Protein AF-A0A1H3J8K1-F1 (afdb_monomer_lite)

InterPro domains:
  IPR006119 Resolvase, N-terminal catalytic domain [PS51736] (1-35)

Sequence (109 aa):
MHTAVRQMAGVFAELDRPLIIKRLRDGRRAKAAQGGKAVGRYPFGWSKDGEVAREQRVLVAVRDLRADGLRWRDVADRLNAGGAAYRPRKADAWTAAGPAKVGRRADIG

Structure (mmCIF, N/CA/C/O backbone):
data_AF-A0A1H3J8K1-F1
#
_entry.id   AF-A0A1H3J8K1-F1
#
loop_
_atom_site.group_PDB
_atom_site.id
_atom_site.type_symbol
_atom_site.label_atom_id
_atom_site.label_alt_id
_atom_site.label_comp_id
_atom_site.label_asym_id
_atom_site.label_entity_id
_atom_site.label_seq_id
_atom_site.pdbx_PDB_ins_code
_atom_site.Cartn_x
_atom_site.Cartn_y
_atom_site.Cartn_z
_atom_site.occupancy
_atom_site.B_iso_or_equiv
_atom_site.auth_seq_id
_atom_site.auth_comp_id
_atom_site.auth_asym_id
_atom_site.auth_atom_id
_atom_site.pdbx_PDB_model_num
ATOM 1 N N . MET A 1 1 ? -23.551 16.401 50.912 1.00 63.19 1 MET A N 1
ATOM 2 C CA . MET A 1 1 ? -23.978 15.914 49.575 1.00 63.19 1 MET A CA 1
ATOM 3 C C . MET A 1 1 ? -23.059 16.330 48.423 1.00 63.19 1 MET A C 1
ATOM 5 O O . MET A 1 1 ? -22.796 15.491 47.576 1.00 63.19 1 MET A O 1
ATOM 9 N N . HIS A 1 2 ? -22.526 17.559 48.369 1.00 75.69 2 HIS A N 1
ATOM 10 C CA . HIS A 1 2 ? -21.685 18.012 47.240 1.00 75.69 2 HIS A CA 1
ATOM 11 C C . HIS A 1 2 ? -20.407 17.188 46.985 1.00 75.69 2 HIS A C 1
ATOM 13 O O . HIS A 1 2 ? -19.942 17.120 45.850 1.00 75.69 2 HIS A O 1
ATOM 19 N N . THR A 1 3 ? -19.835 16.553 48.011 1.00 81.62 3 THR A N 1
ATOM 20 C CA . THR A 1 3 ? -18.631 15.713 47.879 1.00 81.62 3 THR A CA 1
ATOM 21 C C . THR A 1 3 ? -18.892 14.449 47.057 1.00 81.62 3 THR A C 1
ATOM 23 O O . THR A 1 3 ? -18.105 14.131 46.172 1.00 81.62 3 THR A O 1
ATOM 26 N N . ALA A 1 4 ? -20.032 13.785 47.272 1.00 81.06 4 ALA A N 1
ATOM 27 C CA . ALA A 1 4 ? -20.424 12.597 46.512 1.00 81.06 4 ALA A CA 1
ATOM 28 C C . ALA A 1 4 ? -20.693 12.930 45.034 1.00 81.06 4 ALA A C 1
ATOM 30 O O . ALA A 1 4 ? -20.256 12.207 44.144 1.00 81.06 4 ALA A O 1
ATOM 31 N N . VAL A 1 5 ? -21.328 14.078 44.764 1.00 84.56 5 VAL A N 1
ATOM 32 C CA . VAL A 1 5 ? -21.563 14.566 43.392 1.00 84.56 5 VAL A CA 1
ATOM 33 C C . VAL A 1 5 ? -20.241 14.839 42.666 1.00 84.56 5 VAL A C 1
ATOM 35 O O . VAL A 1 5 ? -20.098 14.484 41.500 1.00 84.56 5 VAL A O 1
ATOM 38 N N . ARG A 1 6 ? -19.241 15.411 43.353 1.00 86.38 6 ARG A N 1
ATOM 39 C CA . ARG A 1 6 ? -17.903 15.637 42.776 1.00 86.38 6 ARG A CA 1
ATOM 40 C C . ARG A 1 6 ? -17.147 14.337 42.500 1.00 86.38 6 ARG A C 1
ATOM 42 O O . ARG A 1 6 ? -16.501 14.235 41.464 1.00 86.38 6 ARG A O 1
ATOM 49 N N . GLN A 1 7 ? -17.249 13.345 43.384 1.00 85.81 7 GLN A N 1
ATOM 50 C CA . GLN A 1 7 ? -16.652 12.024 43.159 1.00 85.81 7 GLN A CA 1
ATOM 51 C C . GLN A 1 7 ? -17.298 11.314 41.963 1.00 85.81 7 GLN A C 1
ATOM 53 O O . GLN A 1 7 ? -16.588 10.820 41.092 1.00 85.81 7 GLN A O 1
ATOM 58 N N . MET A 1 8 ? -18.631 11.336 41.862 1.00 83.62 8 MET A N 1
ATOM 59 C CA . MET A 1 8 ? -19.346 10.792 40.704 1.00 83.62 8 MET A CA 1
ATOM 60 C C . MET A 1 8 ? -18.968 11.506 39.403 1.00 83.62 8 MET A C 1
ATOM 62 O O . MET A 1 8 ? -18.733 10.845 38.397 1.00 83.62 8 MET A O 1
ATOM 66 N N . ALA A 1 9 ? -18.846 12.837 39.419 1.00 82.19 9 ALA A N 1
ATOM 67 C CA . ALA A 1 9 ? -18.406 13.599 38.252 1.00 82.19 9 ALA A CA 1
ATOM 68 C C . ALA A 1 9 ? -16.999 13.188 37.777 1.00 82.19 9 ALA A C 1
ATOM 70 O O . ALA A 1 9 ? -16.777 13.080 36.573 1.00 82.19 9 ALA A O 1
ATOM 71 N N . GLY A 1 10 ? -16.077 12.899 38.704 1.00 85.44 10 GLY A N 1
ATOM 72 C CA . GLY A 1 10 ? -14.753 12.359 38.377 1.00 85.44 10 GLY A CA 1
ATOM 73 C C . GLY A 1 10 ? -14.829 11.003 37.668 1.00 85.44 10 GLY A C 1
ATOM 74 O O . GLY A 1 10 ? -14.227 10.827 36.614 1.00 85.44 10 GLY A O 1
ATOM 75 N N . VAL A 1 11 ? -15.654 10.084 38.178 1.00 84.19 11 VAL A N 1
ATOM 76 C CA . VAL A 1 11 ? -15.863 8.759 37.566 1.00 84.19 11 VAL A CA 1
ATOM 77 C C . VAL A 1 11 ? -16.454 8.871 36.15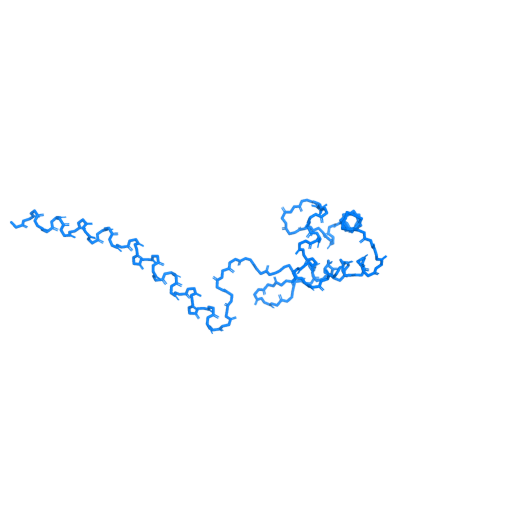7 1.00 84.19 11 VAL A C 1
ATOM 79 O O . VAL A 1 11 ? -16.010 8.182 35.241 1.00 84.19 11 VAL A O 1
ATOM 82 N N . PHE A 1 12 ? -17.433 9.753 35.941 1.00 80.69 12 PHE A N 1
ATOM 83 C CA . PHE A 1 12 ? -17.997 9.964 34.603 1.00 80.69 12 PHE A CA 1
ATOM 84 C C . PHE A 1 12 ? -16.981 10.579 33.633 1.00 80.69 12 PHE A C 1
ATOM 86 O O . PHE A 1 12 ? -16.890 10.127 32.491 1.00 80.69 12 PHE A O 1
ATOM 93 N N . ALA A 1 13 ? -16.165 11.530 34.093 1.00 82.25 13 ALA A N 1
ATOM 94 C CA . ALA A 1 13 ? -15.095 12.110 33.283 1.00 82.25 13 ALA A CA 1
ATOM 95 C C . ALA A 1 13 ? -14.043 11.062 32.867 1.00 82.25 13 ALA A C 1
ATOM 97 O O . ALA A 1 13 ? -13.525 11.104 31.749 1.00 82.25 13 ALA A O 1
ATOM 98 N N . GLU A 1 14 ? -13.755 10.082 33.728 1.00 85.19 14 GLU A N 1
ATOM 99 C CA . GLU A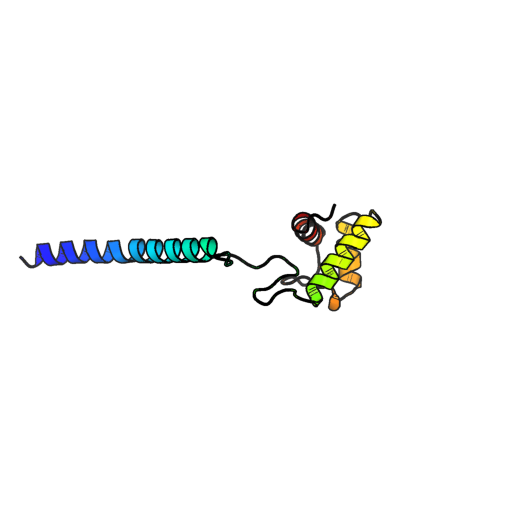 1 14 ? -12.865 8.961 33.405 1.00 85.19 14 GLU A CA 1
ATOM 100 C C . GLU A 1 14 ? -13.469 7.992 32.371 1.00 85.19 14 GLU A C 1
ATOM 102 O O . GLU A 1 14 ? -12.737 7.426 31.554 1.00 85.19 14 GLU A O 1
ATOM 107 N N . LEU A 1 15 ? -14.797 7.819 32.360 1.00 90.94 15 LEU A N 1
ATOM 108 C CA . LEU A 1 15 ? -15.507 6.895 31.464 1.00 90.94 15 LEU A CA 1
ATOM 109 C C . LEU A 1 15 ? -15.670 7.411 30.027 1.00 90.94 15 LEU A C 1
ATOM 111 O O . LEU A 1 15 ? -15.775 6.601 29.096 1.00 90.94 15 LEU A O 1
ATOM 115 N N . ASP A 1 16 ? -15.639 8.725 29.812 1.00 90.88 16 ASP A N 1
ATOM 116 C CA . ASP A 1 16 ? -15.857 9.326 28.492 1.00 90.88 16 ASP A CA 1
ATOM 117 C C . ASP A 1 16 ? -14.848 8.839 27.447 1.00 90.88 16 ASP A C 1
ATOM 119 O O . ASP A 1 16 ? -15.208 8.418 26.341 1.00 90.88 16 ASP A O 1
ATOM 123 N N . ARG A 1 17 ? -13.559 8.827 27.796 1.00 89.44 17 ARG A N 1
ATOM 124 C CA . ARG A 1 17 ? -12.501 8.414 26.865 1.00 89.44 17 ARG A CA 1
ATOM 125 C C . ARG A 1 17 ? -12.626 6.934 26.456 1.00 89.44 17 ARG A C 1
ATOM 127 O O . ARG A 1 17 ? -12.592 6.664 25.249 1.00 89.44 17 ARG A O 1
ATOM 134 N N . PRO A 1 18 ? -12.803 5.965 27.376 1.00 92.88 18 PRO A N 1
ATOM 135 C CA . PRO A 1 18 ? -13.110 4.577 27.029 1.00 92.88 18 PRO A CA 1
ATOM 136 C C . PRO A 1 18 ? -14.349 4.413 26.141 1.00 92.88 18 PRO A C 1
ATOM 138 O O . PRO A 1 18 ? -14.312 3.631 25.184 1.00 92.88 18 PRO A O 1
ATOM 141 N N . LEU A 1 19 ? -15.428 5.155 26.406 1.00 95.00 19 LEU A N 1
ATOM 142 C CA . LEU A 1 19 ? -16.658 5.088 25.612 1.00 95.00 19 LEU A CA 1
ATOM 143 C C . LEU A 1 19 ? -16.447 5.597 24.183 1.00 95.00 19 LEU A C 1
ATOM 145 O O . LEU A 1 19 ? -16.893 4.952 23.228 1.00 95.00 19 LEU A O 1
ATOM 149 N N . ILE A 1 20 ? -15.697 6.689 24.011 1.00 94.62 20 ILE A N 1
ATOM 150 C CA . ILE A 1 20 ? -15.302 7.195 22.690 1.00 94.62 20 ILE A CA 1
ATOM 151 C C . ILE A 1 20 ? -14.468 6.147 21.946 1.00 94.62 20 ILE A C 1
ATOM 153 O O . ILE A 1 20 ? -14.758 5.827 20.790 1.00 94.62 20 ILE A O 1
ATOM 157 N N . ILE A 1 21 ? -13.465 5.555 22.601 1.00 95.31 21 ILE A N 1
ATOM 158 C CA . ILE A 1 21 ? -12.621 4.513 21.996 1.00 95.31 21 ILE A CA 1
ATOM 159 C C . ILE A 1 21 ? -13.468 3.312 21.560 1.00 95.31 21 ILE A C 1
ATOM 161 O O . ILE A 1 21 ? -13.293 2.814 20.442 1.00 95.31 21 ILE A O 1
ATOM 165 N N . LYS A 1 22 ? -14.405 2.868 22.409 1.00 95.69 22 LYS A N 1
ATOM 166 C CA . LYS A 1 22 ? -15.341 1.782 22.098 1.00 95.69 22 LYS A CA 1
ATOM 167 C C . LYS A 1 22 ? -16.181 2.124 20.869 1.00 95.69 22 LYS A C 1
ATOM 169 O O . LYS A 1 22 ? -16.157 1.362 19.906 1.00 95.69 22 LYS A O 1
ATOM 174 N N . ARG A 1 23 ? -16.829 3.293 20.847 1.00 96.62 23 ARG A N 1
ATOM 175 C CA . ARG A 1 23 ? -17.655 3.745 19.715 1.00 96.62 23 ARG A CA 1
ATOM 176 C C . ARG A 1 23 ? -16.858 3.791 18.409 1.00 96.62 23 ARG A C 1
ATOM 178 O O . ARG A 1 23 ? -17.325 3.297 17.385 1.00 96.62 23 ARG A O 1
ATOM 185 N N . LEU A 1 24 ? -15.633 4.317 18.437 1.00 95.88 24 LEU A N 1
ATOM 186 C CA . LEU A 1 24 ? -14.761 4.362 17.258 1.00 95.88 24 LEU A CA 1
ATOM 187 C C . LEU A 1 24 ? -14.337 2.962 16.790 1.00 95.88 24 LEU A C 1
ATOM 189 O O . LEU A 1 24 ? -14.249 2.709 15.587 1.00 95.88 24 LEU A O 1
ATOM 193 N N . ARG A 1 25 ? -14.059 2.041 17.719 1.00 94.81 25 ARG A N 1
ATOM 194 C CA . ARG A 1 25 ? -13.736 0.645 17.393 1.00 94.81 25 ARG A CA 1
ATOM 195 C C . ARG A 1 25 ? -14.924 -0.059 16.749 1.00 94.81 25 ARG A C 1
ATOM 197 O O . ARG A 1 25 ? -14.740 -0.732 15.736 1.00 94.81 25 ARG A O 1
ATOM 204 N N . ASP A 1 26 ? -16.108 0.112 17.313 1.00 95.88 26 ASP A N 1
ATOM 205 C CA . ASP A 1 26 ? -17.320 -0.547 16.839 1.00 95.88 26 ASP A CA 1
ATOM 206 C C . ASP A 1 26 ? -17.729 0.002 15.463 1.00 95.88 26 ASP A C 1
ATOM 208 O O . ASP A 1 26 ? -18.015 -0.777 14.558 1.00 95.88 26 ASP A O 1
ATOM 212 N N . GLY A 1 27 ? -17.587 1.313 15.232 1.00 94.56 27 GLY A N 1
ATOM 213 C CA . GLY A 1 27 ? -17.767 1.912 13.905 1.00 94.56 27 GLY A CA 1
ATOM 214 C C . GLY A 1 27 ? -16.807 1.352 12.846 1.00 94.56 27 GLY A C 1
ATOM 215 O O . GLY A 1 27 ? -17.218 1.053 11.724 1.00 94.56 27 GLY A O 1
ATOM 216 N N . ARG A 1 28 ? -15.530 1.124 13.194 1.00 95.12 28 ARG A N 1
ATOM 217 C CA . ARG A 1 28 ? -14.572 0.460 12.286 1.00 95.12 28 ARG A CA 1
ATOM 218 C C . ARG A 1 28 ? -14.974 -0.982 11.977 1.00 95.12 28 ARG A C 1
ATOM 220 O O . ARG A 1 28 ? -14.843 -1.404 10.832 1.00 95.12 28 ARG A O 1
ATOM 227 N N . ARG A 1 29 ? -15.462 -1.729 12.972 1.00 93.31 29 ARG A N 1
ATOM 228 C CA . ARG A 1 29 ? -15.945 -3.108 12.785 1.00 93.31 29 ARG A CA 1
ATOM 229 C C . ARG A 1 29 ? -17.172 -3.152 11.881 1.00 93.31 29 ARG A C 1
ATOM 231 O O . ARG A 1 29 ? -17.181 -3.938 10.943 1.00 93.31 29 ARG A O 1
ATOM 238 N N . ALA A 1 30 ? -18.142 -2.269 12.105 1.00 94.38 30 ALA A N 1
ATOM 239 C CA . ALA A 1 30 ? -19.329 -2.156 11.262 1.00 94.38 30 ALA A CA 1
ATOM 240 C C . ALA A 1 30 ? -18.958 -1.835 9.806 1.00 94.38 30 ALA A C 1
ATOM 242 O O . ALA A 1 30 ? -19.422 -2.503 8.886 1.00 94.38 30 ALA A O 1
ATOM 243 N N . LYS A 1 31 ? -18.038 -0.885 9.591 1.00 91.06 31 LYS A N 1
ATOM 244 C CA . LYS A 1 31 ? -17.542 -0.553 8.248 1.00 91.06 31 LYS A CA 1
ATOM 245 C C . LYS A 1 31 ? -16.859 -1.738 7.558 1.00 91.06 31 LYS A C 1
ATOM 247 O O . LYS A 1 31 ? -17.073 -1.937 6.369 1.00 91.06 31 LYS A O 1
ATOM 252 N N . ALA A 1 32 ? -16.055 -2.512 8.291 1.00 89.69 32 ALA A N 1
ATOM 253 C CA . ALA A 1 32 ? -15.421 -3.722 7.764 1.00 89.69 32 ALA A CA 1
ATOM 254 C C . ALA A 1 32 ? -16.446 -4.814 7.417 1.00 89.69 32 ALA A C 1
ATOM 256 O O . ALA A 1 32 ? -16.326 -5.442 6.371 1.00 89.69 32 ALA A O 1
ATOM 257 N N . ALA A 1 33 ? -17.463 -5.008 8.263 1.00 89.62 33 ALA A N 1
ATOM 258 C CA . ALA A 1 33 ? -18.532 -5.982 8.035 1.00 89.62 33 ALA A CA 1
ATOM 259 C C . ALA A 1 33 ? -19.360 -5.667 6.778 1.00 89.62 33 ALA A C 1
ATOM 261 O O . ALA A 1 33 ? -19.817 -6.576 6.099 1.00 89.62 33 ALA A O 1
ATOM 262 N N . GLN A 1 34 ? -19.488 -4.387 6.423 1.00 91.38 34 GLN A N 1
ATOM 263 C CA . GLN A 1 34 ? -20.126 -3.930 5.181 1.00 91.38 34 GLN A CA 1
ATOM 264 C C . GLN A 1 34 ? -19.212 -4.060 3.943 1.00 91.38 34 GLN A C 1
ATOM 266 O O . GLN A 1 34 ? -19.503 -3.484 2.900 1.00 91.38 34 GLN A O 1
ATOM 271 N N . GLY A 1 35 ? -18.067 -4.744 4.052 1.00 82.94 35 GLY A N 1
ATOM 272 C CA . GLY A 1 35 ? -17.078 -4.876 2.973 1.00 82.94 35 GLY A CA 1
ATOM 273 C C . GLY A 1 35 ? -16.229 -3.621 2.743 1.00 82.94 35 GLY A C 1
ATOM 274 O O . GLY A 1 35 ? -15.357 -3.594 1.876 1.00 82.94 35 GLY A O 1
ATOM 275 N N . GLY A 1 36 ? -16.443 -2.568 3.533 1.00 83.50 36 GLY A N 1
ATOM 276 C CA . GLY A 1 36 ? -15.700 -1.325 3.438 1.00 83.50 36 GLY A CA 1
ATOM 277 C C . GLY A 1 36 ? -14.316 -1.421 4.075 1.00 83.50 36 GLY A C 1
ATOM 278 O O . GLY A 1 36 ? -14.085 -2.074 5.094 1.00 83.50 36 GLY A O 1
ATOM 279 N N . LYS A 1 37 ? -13.360 -0.665 3.535 1.00 87.56 37 LYS A N 1
ATOM 280 C CA . LYS A 1 37 ? -12.035 -0.565 4.148 1.00 87.56 37 LYS A CA 1
ATOM 281 C C . LYS A 1 37 ? -12.076 0.268 5.432 1.00 87.56 37 LYS A C 1
ATOM 283 O O . LYS A 1 37 ? -12.218 1.493 5.395 1.00 87.56 37 LYS A O 1
ATOM 288 N N . ALA A 1 38 ? -11.927 -0.398 6.575 1.00 86.50 38 ALA A N 1
ATOM 289 C CA . ALA A 1 38 ? -12.047 0.230 7.892 1.00 86.50 38 ALA A CA 1
ATOM 290 C C . ALA A 1 38 ? -10.782 0.957 8.377 1.00 86.50 38 ALA A C 1
ATOM 292 O O . ALA A 1 38 ? -10.887 1.942 9.106 1.00 86.50 38 ALA A O 1
ATOM 293 N N . VAL A 1 39 ? -9.591 0.478 7.999 1.00 87.44 39 VAL A N 1
ATOM 294 C CA . VAL A 1 39 ? -8.305 0.997 8.500 1.00 87.44 39 VAL A CA 1
ATOM 295 C C . VAL A 1 39 ? -7.198 0.985 7.448 1.00 87.44 39 VAL A C 1
ATOM 297 O O . VAL A 1 39 ? -7.254 0.276 6.436 1.00 87.44 39 VAL A O 1
ATOM 300 N N . GLY A 1 40 ? -6.151 1.766 7.721 1.00 88.12 40 GLY A N 1
ATOM 301 C CA . GLY A 1 40 ? -4.901 1.789 6.966 1.00 88.12 40 GLY A CA 1
ATOM 302 C C . GLY A 1 40 ? -5.028 2.339 5.544 1.00 88.12 40 GLY A C 1
ATOM 303 O O . GLY A 1 40 ? -6.095 2.742 5.082 1.00 88.12 40 GLY A O 1
ATOM 304 N N . ARG A 1 41 ? -3.923 2.300 4.795 1.00 89.06 41 ARG A N 1
ATOM 305 C CA . ARG A 1 41 ? -3.874 2.732 3.388 1.00 89.06 41 ARG A CA 1
ATOM 306 C C . ARG A 1 41 ? -4.286 1.612 2.434 1.00 89.06 41 ARG A C 1
ATOM 308 O O . ARG A 1 41 ? -4.075 0.440 2.754 1.00 89.06 41 ARG A O 1
ATOM 315 N N . TYR A 1 42 ? -4.932 1.949 1.317 1.00 91.62 42 TYR A N 1
ATOM 316 C CA . TYR A 1 42 ? -5.221 0.981 0.252 1.00 91.62 42 TYR A CA 1
ATOM 317 C C . TYR A 1 42 ? -3.925 0.343 -0.273 1.00 91.62 42 TYR A C 1
ATOM 319 O O . TYR A 1 42 ? -2.865 0.988 -0.192 1.00 91.62 42 TYR A O 1
ATOM 327 N N . PRO A 1 43 ? -3.978 -0.912 -0.761 1.00 91.56 43 PRO A N 1
ATOM 328 C CA . PRO A 1 43 ? -2.849 -1.541 -1.441 1.00 91.56 43 PRO A CA 1
ATOM 329 C C . PRO A 1 43 ? -2.245 -0.629 -2.515 1.00 91.56 43 PRO A C 1
ATOM 331 O O . PRO A 1 43 ? -2.897 0.292 -3.009 1.00 91.56 43 PRO A O 1
ATOM 334 N N . PHE A 1 44 ? -0.969 -0.838 -2.828 1.00 93.44 44 PHE A N 1
ATOM 335 C CA . PHE A 1 44 ? -0.335 -0.158 -3.958 1.00 93.44 44 PHE A CA 1
ATOM 336 C C . PHE A 1 44 ? -1.080 -0.549 -5.245 1.00 93.44 44 PHE A C 1
ATOM 338 O O . PHE A 1 44 ? -1.454 -1.709 -5.365 1.00 93.44 44 PHE A O 1
ATOM 345 N N . GLY A 1 45 ? -1.376 0.400 -6.133 1.00 94.50 45 GLY A N 1
ATOM 346 C CA . GLY A 1 45 ? -2.243 0.184 -7.302 1.00 94.50 45 GLY A CA 1
ATOM 347 C C . GLY A 1 45 ? -3.720 0.521 -7.078 1.00 94.50 45 GLY A C 1
ATOM 348 O O . GLY A 1 45 ? -4.449 0.703 -8.046 1.00 94.50 45 GLY A O 1
ATOM 349 N N . TRP A 1 46 ? -4.168 0.673 -5.827 1.00 93.75 46 TRP A N 1
ATOM 350 C CA . TRP A 1 46 ? -5.592 0.791 -5.492 1.00 93.75 46 TRP A CA 1
ATOM 351 C C . TRP A 1 46 ? -5.906 2.001 -4.608 1.00 93.75 46 TRP A C 1
ATOM 353 O O . TRP A 1 46 ? -5.096 2.426 -3.772 1.00 93.75 46 TRP A O 1
ATOM 363 N N . SER A 1 47 ? -7.123 2.518 -4.762 1.00 92.88 47 SER A N 1
ATOM 364 C CA . SER A 1 47 ? -7.731 3.595 -3.980 1.00 92.88 47 SER A CA 1
AT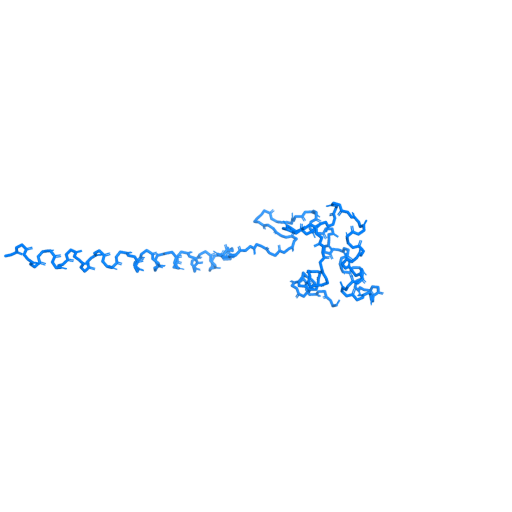OM 365 C C . SER A 1 47 ? -9.172 3.240 -3.583 1.00 92.88 47 SER A C 1
ATOM 367 O O . SER A 1 47 ? -9.635 2.130 -3.836 1.00 92.88 47 SER A O 1
ATOM 369 N N . LYS A 1 48 ? -9.885 4.178 -2.942 1.00 90.19 48 LYS A N 1
ATOM 370 C CA . LYS A 1 48 ? -11.320 4.015 -2.652 1.00 90.19 48 LYS A CA 1
ATOM 371 C C . LYS A 1 48 ? -12.181 4.030 -3.926 1.00 90.19 48 LYS A C 1
ATOM 373 O O . LYS A 1 48 ? -13.258 3.457 -3.910 1.00 90.19 48 LYS A O 1
ATOM 378 N N . ASP A 1 49 ? -11.687 4.675 -4.984 1.00 91.69 49 ASP A N 1
ATOM 379 C CA . ASP A 1 49 ? -12.400 4.910 -6.244 1.00 91.69 49 ASP A CA 1
ATOM 380 C C . ASP A 1 49 ? -11.993 3.881 -7.320 1.00 91.69 49 ASP A C 1
ATOM 382 O O . ASP A 1 49 ? -12.344 4.020 -8.485 1.00 91.69 49 ASP A O 1
ATOM 386 N N . GLY A 1 50 ? -11.230 2.848 -6.936 1.00 91.12 50 GLY A N 1
ATOM 387 C CA . GLY A 1 50 ? -10.696 1.832 -7.841 1.00 91.12 50 GLY A CA 1
ATOM 388 C C . GLY A 1 50 ? -9.201 1.994 -8.108 1.00 91.12 50 GLY A C 1
ATOM 389 O O . GLY A 1 50 ? -8.433 2.423 -7.235 1.00 91.12 50 GLY A O 1
ATOM 390 N N . GLU A 1 51 ? -8.775 1.590 -9.298 1.00 96.19 51 GLU A N 1
ATOM 391 C CA . GLU A 1 51 ? -7.370 1.512 -9.680 1.00 96.19 51 GLU A CA 1
ATOM 392 C C . GLU A 1 51 ? -6.696 2.882 -9.826 1.00 96.19 51 GLU A C 1
ATOM 394 O O . GLU A 1 51 ? -7.241 3.839 -10.369 1.00 96.19 51 GLU A O 1
ATOM 399 N N . VAL A 1 52 ? -5.446 2.965 -9.376 1.00 95.56 52 VAL A N 1
ATOM 400 C CA . VAL A 1 52 ? -4.586 4.134 -9.559 1.00 95.56 52 VAL A CA 1
ATOM 401 C C . VAL A 1 52 ? -3.670 3.860 -10.745 1.00 95.56 52 VAL A C 1
ATOM 403 O O . VAL A 1 52 ? -2.627 3.228 -10.584 1.00 95.56 52 VAL A O 1
ATOM 406 N N . ALA A 1 53 ? -4.033 4.363 -11.927 1.00 94.00 53 ALA A N 1
ATOM 407 C CA . ALA A 1 53 ? -3.383 4.046 -13.208 1.00 94.00 53 ALA A CA 1
ATOM 408 C C . ALA A 1 53 ? -1.843 4.095 -13.173 1.00 94.00 53 ALA A C 1
ATOM 410 O O . ALA A 1 53 ? -1.158 3.196 -13.655 1.00 94.00 53 ALA A O 1
ATOM 411 N N . ARG A 1 54 ? -1.267 5.129 -12.548 1.00 94.12 54 ARG A N 1
ATOM 412 C CA . ARG A 1 54 ? 0.190 5.262 -12.398 1.00 94.12 54 ARG A CA 1
ATOM 413 C C . ARG A 1 54 ? 0.813 4.105 -11.616 1.00 94.12 54 ARG A C 1
ATOM 415 O O . ARG A 1 54 ? 1.879 3.619 -11.969 1.00 94.12 54 ARG A O 1
ATOM 422 N N . GLU A 1 55 ? 0.174 3.702 -10.530 1.00 95.56 55 GLU A N 1
ATOM 423 C CA . GLU A 1 55 ? 0.667 2.630 -9.673 1.00 95.56 55 GLU A CA 1
ATOM 424 C C . GLU A 1 55 ? 0.389 1.252 -10.272 1.00 95.56 55 GLU A C 1
ATOM 426 O O . GLU A 1 55 ? 1.190 0.347 -10.073 1.00 95.56 55 GLU A O 1
ATOM 431 N N . GLN A 1 56 ? -0.678 1.112 -11.060 1.00 95.88 56 GLN A N 1
ATOM 432 C CA . GLN A 1 56 ? -0.915 -0.083 -11.870 1.00 95.88 56 GLN A CA 1
ATOM 433 C C . GLN A 1 56 ? 0.203 -0.296 -12.893 1.00 95.88 56 GLN A C 1
ATOM 435 O O . GLN A 1 56 ? 0.732 -1.397 -12.990 1.00 95.88 56 GLN A O 1
ATOM 440 N N . ARG A 1 57 ? 0.670 0.763 -13.570 1.00 95.06 57 ARG A N 1
ATOM 441 C CA . ARG A 1 57 ? 1.844 0.662 -14.461 1.00 95.06 57 ARG A CA 1
ATOM 442 C C . ARG A 1 57 ? 3.091 0.148 -13.743 1.00 95.06 57 ARG A C 1
ATOM 444 O O . ARG A 1 57 ? 3.838 -0.644 -14.302 1.00 95.06 57 ARG A O 1
ATOM 451 N N . VAL A 1 58 ? 3.306 0.572 -12.499 1.00 96.06 58 VAL A N 1
ATOM 452 C CA . VAL A 1 58 ? 4.398 0.045 -11.670 1.00 96.06 58 VAL A CA 1
ATOM 453 C C . VAL A 1 58 ? 4.172 -1.428 -11.332 1.00 96.06 58 VAL A C 1
ATOM 455 O O . VAL A 1 58 ? 5.127 -2.188 -11.388 1.00 96.06 58 VAL A O 1
ATOM 458 N N . LEU A 1 59 ? 2.947 -1.848 -10.993 1.00 96.12 59 LEU A N 1
ATOM 459 C CA . LEU A 1 59 ? 2.643 -3.259 -10.724 1.00 96.12 59 LEU A CA 1
ATOM 460 C C . LEU A 1 59 ? 2.915 -4.143 -11.942 1.00 96.12 59 LEU A C 1
ATOM 462 O O . LEU A 1 59 ? 3.559 -5.179 -11.796 1.00 96.12 59 LEU A O 1
ATOM 466 N N . VAL A 1 60 ? 2.483 -3.703 -13.125 1.00 95.94 60 VAL A N 1
ATOM 467 C CA . VAL A 1 60 ? 2.759 -4.379 -14.399 1.00 95.94 60 VAL A CA 1
ATOM 468 C C . VAL A 1 60 ? 4.267 -4.479 -14.625 1.00 95.94 60 VAL A C 1
ATOM 470 O O . VAL A 1 60 ? 4.783 -5.579 -14.767 1.00 95.94 60 VAL A O 1
ATOM 473 N N . ALA A 1 61 ? 5.002 -3.367 -14.517 1.00 96.00 61 ALA A N 1
ATOM 474 C CA . ALA A 1 61 ? 6.455 -3.377 -14.684 1.00 96.00 61 ALA A CA 1
ATOM 475 C C . ALA A 1 61 ? 7.170 -4.283 -13.666 1.00 96.00 61 ALA A C 1
ATOM 477 O O . ALA A 1 61 ? 8.093 -5.005 -14.024 1.00 96.00 61 ALA A O 1
ATOM 478 N N . VAL A 1 62 ? 6.751 -4.278 -12.396 1.00 96.31 62 VAL A N 1
ATOM 479 C CA . VAL A 1 62 ? 7.307 -5.174 -11.369 1.00 96.31 62 VAL A CA 1
ATOM 480 C C . VAL A 1 62 ? 7.052 -6.636 -11.726 1.00 96.31 62 VAL A C 1
ATOM 482 O O . VAL A 1 62 ? 7.952 -7.453 -11.552 1.00 96.31 62 VAL A O 1
ATOM 485 N N . ARG A 1 63 ? 5.853 -6.964 -12.221 1.00 96.56 63 ARG A N 1
ATOM 486 C CA . ARG A 1 63 ? 5.499 -8.322 -12.644 1.00 96.56 63 ARG A CA 1
ATOM 487 C C . ARG A 1 63 ? 6.364 -8.781 -13.807 1.00 96.56 63 ARG A C 1
ATOM 489 O O . ARG A 1 63 ? 6.947 -9.855 -13.726 1.00 96.56 63 ARG A O 1
ATOM 496 N N . ASP A 1 64 ? 6.462 -7.960 -14.843 1.00 96.50 64 ASP A N 1
ATOM 497 C CA . ASP A 1 64 ? 7.167 -8.321 -16.069 1.00 96.50 64 ASP A CA 1
ATOM 498 C C . ASP A 1 64 ? 8.674 -8.475 -15.796 1.00 96.50 64 ASP A C 1
ATOM 500 O O . ASP A 1 64 ? 9.254 -9.511 -16.103 1.00 96.50 64 ASP A O 1
ATOM 504 N N . LEU A 1 65 ? 9.287 -7.541 -15.054 1.00 95.94 65 LEU A N 1
ATOM 505 C CA . LEU A 1 65 ? 1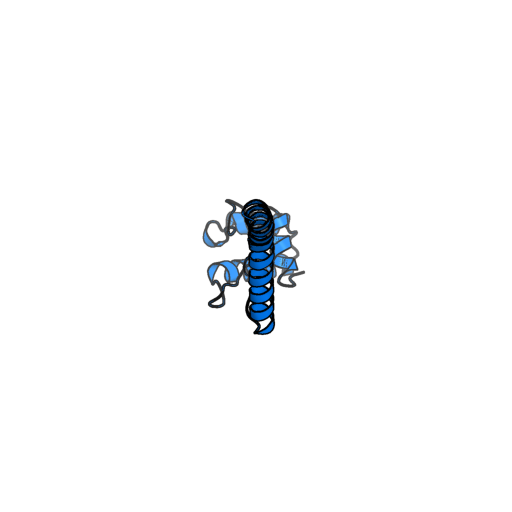0.702 -7.645 -14.671 1.00 95.94 65 LEU A CA 1
ATOM 506 C C . LEU A 1 65 ? 10.994 -8.865 -13.781 1.00 95.94 65 LEU A C 1
ATOM 508 O O . LEU A 1 65 ? 12.093 -9.416 -13.818 1.00 95.94 65 LEU A O 1
ATOM 512 N N . ARG A 1 66 ? 10.036 -9.296 -12.953 1.00 96.00 66 ARG A N 1
ATOM 513 C CA . ARG A 1 66 ? 10.185 -10.518 -12.152 1.00 96.00 66 ARG A CA 1
ATOM 514 C C . ARG A 1 66 ? 10.017 -11.786 -12.971 1.00 96.00 66 ARG A C 1
ATOM 516 O O . ARG A 1 66 ? 10.752 -12.739 -12.722 1.00 96.00 66 ARG A O 1
ATOM 523 N N . ALA A 1 67 ? 9.111 -11.781 -13.946 1.00 95.00 67 ALA A N 1
ATOM 524 C CA . ALA A 1 67 ? 8.972 -12.864 -14.911 1.00 95.00 67 ALA A CA 1
ATOM 525 C C . ALA A 1 67 ? 10.257 -13.047 -15.740 1.00 95.00 67 ALA A C 1
ATOM 527 O O . ALA A 1 67 ? 10.661 -14.180 -15.985 1.00 95.00 67 ALA A O 1
ATOM 528 N N . ASP A 1 68 ? 10.961 -11.953 -16.041 1.00 94.94 68 ASP A N 1
ATOM 529 C CA . ASP A 1 68 ? 12.287 -11.957 -16.679 1.00 94.94 68 ASP A CA 1
ATOM 530 C C . ASP A 1 68 ? 13.421 -12.464 -15.754 1.00 94.94 68 ASP A C 1
ATOM 532 O O . ASP A 1 68 ? 14.584 -12.537 -16.150 1.00 94.94 68 ASP A O 1
ATOM 536 N N . GLY A 1 69 ? 13.116 -12.811 -14.497 1.00 95.38 69 GLY A N 1
ATOM 537 C CA . GLY A 1 69 ? 14.064 -13.393 -13.544 1.00 95.38 69 GLY A CA 1
ATOM 538 C C . GLY A 1 69 ? 14.930 -12.386 -12.780 1.00 95.38 69 GLY A C 1
ATOM 539 O O . GLY A 1 69 ? 15.786 -12.798 -11.989 1.00 95.38 69 GLY A O 1
ATOM 540 N N . LEU A 1 70 ? 14.713 -11.075 -12.946 1.00 95.62 70 LEU A N 1
ATOM 541 C CA . LEU A 1 70 ? 15.519 -10.045 -12.2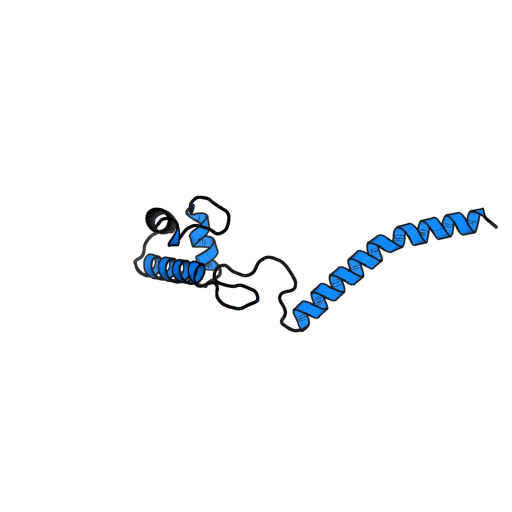77 1.00 95.62 70 LEU A CA 1
ATOM 542 C C . LEU A 1 70 ? 15.330 -10.085 -10.766 1.00 95.62 70 LEU A C 1
ATOM 544 O O . LEU A 1 70 ? 14.210 -10.205 -10.269 1.00 95.62 70 LEU A O 1
ATOM 548 N N . ARG A 1 71 ? 16.404 -9.897 -9.996 1.00 96.44 71 ARG A N 1
ATOM 549 C CA . ARG A 1 71 ? 16.302 -9.833 -8.533 1.00 96.44 71 ARG A CA 1
ATOM 550 C C . ARG A 1 71 ? 15.653 -8.513 -8.119 1.00 96.44 71 ARG A C 1
ATOM 552 O O . ARG A 1 71 ? 15.705 -7.514 -8.826 1.00 96.44 71 ARG A O 1
ATOM 559 N N . TRP A 1 72 ? 15.094 -8.460 -6.911 1.00 95.50 72 TRP A N 1
ATOM 560 C CA . TRP A 1 72 ? 14.401 -7.263 -6.407 1.00 95.50 72 TRP A CA 1
ATOM 561 C C . TRP A 1 72 ? 15.245 -5.980 -6.389 1.00 95.50 72 TRP A C 1
ATOM 563 O O . TRP A 1 72 ? 14.685 -4.886 -6.440 1.00 95.50 72 TRP A O 1
ATOM 573 N N . ARG A 1 73 ? 16.576 -6.104 -6.295 1.00 96.81 73 ARG A N 1
ATOM 574 C CA . ARG A 1 73 ? 17.496 -4.965 -6.404 1.00 96.81 73 ARG A CA 1
ATOM 575 C C . ARG A 1 73 ? 17.512 -4.418 -7.833 1.00 96.81 73 ARG A C 1
ATOM 577 O O . ARG A 1 73 ? 17.208 -3.246 -8.010 1.00 96.81 73 ARG A O 1
ATOM 584 N N . ASP A 1 74 ? 17.698 -5.286 -8.822 1.00 97.19 74 ASP A N 1
ATOM 585 C CA . ASP A 1 74 ? 17.701 -4.922 -10.244 1.00 97.19 74 ASP A CA 1
ATOM 586 C C . ASP A 1 74 ? 16.341 -4.345 -10.681 1.00 97.19 74 ASP A C 1
ATOM 588 O O . ASP A 1 74 ? 16.274 -3.371 -11.429 1.00 97.19 74 ASP A O 1
ATOM 592 N N . VAL A 1 75 ? 15.237 -4.885 -10.145 1.00 96.88 75 VAL A N 1
ATOM 593 C CA . VAL A 1 75 ? 13.887 -4.329 -10.347 1.00 96.88 75 VAL A CA 1
ATOM 594 C C . VAL A 1 75 ? 13.801 -2.893 -9.820 1.00 96.88 75 VAL A C 1
ATOM 596 O O . VAL A 1 75 ? 13.276 -2.018 -10.505 1.00 96.88 75 VAL A O 1
ATOM 599 N N . ALA A 1 76 ? 14.309 -2.625 -8.612 1.00 97.06 76 ALA A N 1
ATOM 600 C CA . ALA A 1 76 ? 14.303 -1.276 -8.047 1.00 97.06 76 ALA A CA 1
ATOM 601 C C . ALA A 1 76 ? 15.121 -0.301 -8.906 1.00 97.06 76 ALA A C 1
ATOM 603 O O . ALA A 1 76 ? 14.642 0.796 -9.196 1.00 97.06 76 ALA A O 1
ATOM 604 N N . ASP A 1 77 ? 16.300 -0.721 -9.362 1.00 97.19 77 ASP A N 1
ATOM 605 C CA . ASP A 1 77 ? 17.169 0.088 -10.218 1.00 97.19 77 ASP A CA 1
ATOM 606 C C . ASP A 1 77 ? 16.495 0.396 -11.561 1.00 97.19 77 ASP A C 1
ATOM 608 O O . ASP A 1 77 ? 16.482 1.547 -12.005 1.00 97.19 77 ASP A O 1
ATOM 612 N N . ARG A 1 78 ? 15.824 -0.591 -12.167 1.00 96.31 78 ARG A N 1
ATOM 613 C CA . ARG A 1 78 ? 15.088 -0.403 -13.423 1.00 96.31 78 AR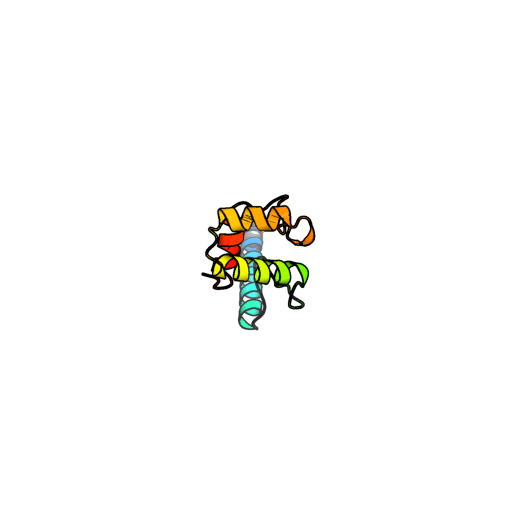G A CA 1
ATOM 614 C C . ARG A 1 78 ? 13.900 0.546 -13.274 1.00 96.31 78 ARG A C 1
ATOM 616 O O . ARG A 1 78 ? 13.684 1.391 -14.145 1.00 96.31 78 ARG A O 1
ATOM 623 N N . LEU A 1 79 ? 13.153 0.445 -12.173 1.00 95.88 79 LEU A N 1
ATOM 624 C CA . LEU A 1 79 ? 12.064 1.376 -11.865 1.00 95.88 79 LEU A CA 1
ATOM 625 C C . LEU A 1 79 ? 12.585 2.796 -11.619 1.00 95.88 79 LEU A C 1
ATOM 627 O O . LEU A 1 79 ? 11.966 3.756 -12.071 1.00 95.88 79 LEU A O 1
ATOM 631 N N . ASN A 1 80 ? 13.721 2.943 -10.933 1.00 96.31 80 ASN A N 1
ATOM 632 C CA . ASN A 1 80 ? 14.348 4.245 -10.703 1.00 96.31 80 ASN A CA 1
ATOM 633 C C . ASN A 1 80 ? 14.841 4.880 -12.009 1.00 96.31 80 ASN A C 1
ATOM 635 O O . ASN A 1 80 ? 14.608 6.068 -12.229 1.00 96.31 80 ASN A O 1
ATOM 639 N N . ALA A 1 81 ? 15.434 4.088 -12.907 1.00 95.31 81 ALA A N 1
ATOM 640 C CA . ALA A 1 81 ? 15.846 4.541 -14.236 1.00 95.31 81 ALA A CA 1
ATOM 641 C C . ALA A 1 81 ? 14.655 5.003 -15.101 1.00 95.31 81 ALA A C 1
ATOM 643 O O . ALA A 1 81 ? 14.803 5.885 -15.941 1.00 95.31 81 ALA A O 1
ATOM 644 N N . GLY A 1 82 ? 13.458 4.451 -14.869 1.00 88.88 82 GLY A N 1
ATOM 645 C CA . GLY A 1 82 ? 12.213 4.887 -15.510 1.00 88.88 82 GLY A CA 1
ATOM 646 C C . GLY A 1 82 ? 11.648 6.220 -14.984 1.00 88.88 82 GLY A C 1
ATOM 647 O O . GLY A 1 82 ? 10.633 6.704 -15.490 1.00 88.88 82 GLY A O 1
ATOM 648 N N . GLY A 1 83 ? 12.273 6.822 -13.968 1.00 89.50 83 GLY A N 1
ATOM 649 C CA . GLY A 1 83 ? 11.981 8.175 -13.503 1.00 89.50 83 GLY A CA 1
ATOM 650 C C . GLY A 1 83 ? 10.588 8.365 -12.887 1.00 89.50 83 GLY A C 1
ATOM 651 O O . GLY A 1 83 ? 10.027 7.493 -12.216 1.00 89.50 83 GLY A O 1
ATOM 652 N N . ALA A 1 84 ? 10.011 9.556 -13.084 1.00 86.75 84 ALA A N 1
ATOM 653 C CA . ALA A 1 84 ? 8.793 9.997 -12.391 1.00 86.75 84 ALA A CA 1
ATOM 654 C C . ALA A 1 84 ? 7.573 9.080 -12.615 1.00 86.75 84 ALA A C 1
ATOM 656 O O . ALA A 1 84 ? 6.727 8.932 -11.717 1.00 86.75 84 ALA A O 1
ATOM 657 N N . ALA A 1 85 ? 7.506 8.422 -13.777 1.00 89.50 85 ALA A N 1
ATOM 658 C CA . ALA A 1 85 ? 6.438 7.493 -14.133 1.00 89.50 85 ALA A CA 1
ATOM 659 C C . ALA A 1 85 ? 6.344 6.309 -13.158 1.00 89.50 85 ALA A C 1
ATOM 661 O O . ALA A 1 85 ? 5.235 5.877 -12.840 1.00 89.50 85 ALA A O 1
ATOM 662 N N . TYR A 1 86 ? 7.482 5.860 -12.620 1.00 93.44 86 TYR A N 1
ATOM 663 C CA . TYR A 1 86 ? 7.567 4.670 -11.779 1.00 93.44 86 TYR A CA 1
ATOM 664 C C . TYR A 1 86 ? 7.852 4.959 -10.304 1.00 93.44 86 TYR A C 1
ATOM 666 O O . TYR A 1 86 ? 7.871 4.030 -9.512 1.00 93.44 86 TYR A O 1
ATOM 674 N N . ARG A 1 87 ? 8.019 6.220 -9.889 1.00 93.00 87 ARG A N 1
ATOM 675 C CA . ARG A 1 87 ? 8.410 6.609 -8.514 1.00 93.00 87 ARG A CA 1
ATOM 676 C C . ARG A 1 87 ? 7.525 6.011 -7.383 1.00 93.00 87 ARG A C 1
ATOM 678 O O . ARG A 1 87 ? 6.303 5.878 -7.552 1.00 93.00 87 ARG A O 1
ATOM 685 N N . PRO A 1 88 ? 8.082 5.715 -6.193 1.00 92.69 88 PRO A N 1
ATOM 686 C CA . PRO A 1 88 ? 7.293 5.281 -5.042 1.00 92.69 88 PRO A CA 1
ATOM 687 C C . PRO A 1 88 ? 6.263 6.326 -4.588 1.00 92.69 88 PRO A C 1
ATOM 689 O O . PRO A 1 88 ? 6.353 7.511 -4.890 1.00 92.69 88 PRO A O 1
ATOM 692 N N . ARG A 1 89 ? 5.297 5.894 -3.770 1.00 89.69 89 ARG A N 1
ATOM 693 C CA . ARG A 1 89 ? 4.238 6.761 -3.212 1.00 89.69 89 ARG A CA 1
ATOM 694 C C . ARG A 1 89 ? 4.726 7.865 -2.265 1.00 89.69 89 ARG A C 1
ATOM 696 O O . ARG A 1 89 ? 3.999 8.828 -2.065 1.00 89.69 89 ARG A O 1
ATOM 703 N N . LYS A 1 90 ? 5.825 7.637 -1.543 1.00 87.75 90 LYS A N 1
ATOM 704 C CA . LYS A 1 90 ? 6.278 8.494 -0.426 1.00 87.75 90 LYS A CA 1
ATOM 705 C C . LYS A 1 90 ? 7.788 8.731 -0.396 1.00 87.75 90 LYS A C 1
ATOM 707 O O . LYS A 1 90 ? 8.239 9.516 0.422 1.00 87.75 90 LYS A O 1
ATOM 712 N N . ALA A 1 91 ? 8.543 8.005 -1.210 1.00 89.00 91 ALA A N 1
ATOM 713 C CA . ALA A 1 91 ? 9.997 8.058 -1.224 1.00 89.00 91 ALA A CA 1
ATOM 714 C C . ALA A 1 91 ? 10.470 8.585 -2.577 1.00 89.00 91 ALA A C 1
ATOM 716 O O . ALA A 1 91 ? 9.742 8.503 -3.572 1.00 89.00 91 ALA A O 1
ATOM 717 N N . ASP A 1 92 ? 11.695 9.093 -2.601 1.00 90.38 92 ASP A N 1
ATOM 718 C CA . ASP A 1 92 ? 12.286 9.669 -3.806 1.00 90.38 92 ASP A CA 1
ATOM 719 C C . ASP A 1 92 ? 12.713 8.598 -4.807 1.00 90.38 92 ASP A C 1
ATOM 721 O O . ASP A 1 92 ? 12.532 8.784 -6.007 1.00 90.38 92 ASP A O 1
ATOM 725 N N . ALA A 1 93 ? 13.157 7.443 -4.306 1.00 94.31 93 ALA A N 1
ATOM 726 C CA . ALA A 1 93 ? 13.577 6.298 -5.101 1.00 94.31 93 ALA A CA 1
ATOM 727 C C . ALA A 1 93 ? 13.144 4.971 -4.460 1.00 94.31 93 ALA A C 1
ATOM 729 O O . ALA A 1 93 ? 12.879 4.879 -3.256 1.00 94.31 93 ALA A O 1
ATOM 730 N N . TRP A 1 94 ? 13.060 3.927 -5.279 1.00 95.81 94 TRP A N 1
ATOM 731 C CA . TRP A 1 94 ? 12.883 2.554 -4.833 1.00 95.81 94 TRP A CA 1
ATOM 732 C C . TRP A 1 94 ? 14.167 2.014 -4.224 1.00 95.81 94 TRP A C 1
ATOM 734 O O . TRP A 1 94 ? 15.241 2.116 -4.806 1.00 95.81 94 TRP A O 1
ATOM 744 N N . THR A 1 95 ? 14.023 1.350 -3.084 1.00 96.00 95 THR A N 1
ATOM 745 C CA . THR A 1 95 ? 15.007 0.393 -2.577 1.00 96.00 95 THR A CA 1
ATOM 746 C C . THR A 1 95 ? 14.516 -1.018 -2.887 1.00 96.00 95 THR A C 1
ATOM 748 O O . THR A 1 95 ? 13.315 -1.212 -3.067 1.00 96.00 95 THR A O 1
ATOM 751 N N . ALA A 1 96 ? 15.391 -2.028 -2.878 1.00 93.75 96 ALA A N 1
ATOM 752 C CA . ALA A 1 96 ? 15.012 -3.422 -3.164 1.00 93.75 96 ALA A CA 1
ATOM 753 C C . ALA A 1 96 ? 13.815 -3.934 -2.325 1.00 93.75 96 ALA A C 1
ATOM 755 O O . ALA A 1 96 ? 12.999 -4.727 -2.793 1.00 93.75 96 ALA A O 1
ATOM 756 N N . ALA A 1 97 ? 13.663 -3.448 -1.088 1.00 94.75 97 ALA A N 1
ATOM 757 C CA . ALA A 1 97 ? 12.556 -3.824 -0.208 1.00 94.75 97 ALA A CA 1
ATOM 758 C C . ALA A 1 97 ? 11.185 -3.313 -0.694 1.00 94.75 97 ALA A C 1
ATOM 760 O O . ALA A 1 97 ? 10.154 -3.915 -0.381 1.00 94.75 97 ALA A O 1
ATOM 761 N N . GLY A 1 98 ? 11.158 -2.204 -1.437 1.00 94.19 98 GLY A N 1
ATOM 762 C CA . GLY A 1 98 ? 9.939 -1.572 -1.928 1.00 94.19 98 GLY A CA 1
ATOM 763 C C . GLY A 1 98 ? 9.194 -2.444 -2.942 1.00 94.19 98 GLY A C 1
ATOM 764 O O . GLY A 1 98 ? 8.075 -2.867 -2.629 1.00 94.19 98 GLY A O 1
ATOM 765 N N . PRO A 1 99 ? 9.795 -2.766 -4.106 1.00 93.75 99 PRO A N 1
ATOM 766 C CA . PRO A 1 99 ? 9.186 -3.640 -5.101 1.00 93.75 99 PRO A CA 1
ATOM 767 C C . PRO A 1 99 ? 8.872 -5.019 -4.530 1.00 93.75 99 PRO A C 1
ATOM 769 O O . PRO A 1 99 ? 7.784 -5.521 -4.768 1.00 93.75 99 PRO A O 1
ATOM 772 N N . ALA A 1 100 ? 9.730 -5.578 -3.668 1.00 94.00 100 ALA A N 1
ATOM 773 C CA . ALA A 1 100 ? 9.466 -6.868 -3.026 1.00 94.00 100 ALA A CA 1
ATOM 774 C C . ALA A 1 100 ? 8.206 -6.852 -2.137 1.00 94.00 100 ALA A C 1
ATOM 776 O O . ALA A 1 100 ? 7.426 -7.801 -2.129 1.00 94.00 100 ALA A O 1
ATOM 777 N N . LYS A 1 101 ? 7.975 -5.774 -1.371 1.00 93.62 101 LYS A N 1
ATOM 778 C CA . LYS A 1 101 ? 6.770 -5.633 -0.534 1.00 93.62 101 LYS A CA 1
ATOM 779 C C . LYS A 1 101 ? 5.510 -5.431 -1.372 1.00 93.62 101 LYS A C 1
ATOM 781 O O . LYS A 1 101 ? 4.441 -5.888 -0.973 1.00 93.62 101 LYS A O 1
ATOM 786 N N . VAL A 1 102 ? 5.631 -4.706 -2.482 1.00 93.56 102 VAL A N 1
ATOM 787 C CA . VAL A 1 102 ? 4.535 -4.508 -3.433 1.00 93.56 102 VAL A CA 1
ATOM 788 C C . VAL A 1 102 ? 4.208 -5.827 -4.135 1.00 93.56 102 VAL A C 1
ATOM 790 O O . VAL A 1 102 ? 3.054 -6.235 -4.101 1.00 93.56 102 VAL A O 1
ATOM 793 N N . GLY A 1 103 ? 5.222 -6.523 -4.651 1.00 92.19 103 GLY A N 1
ATOM 794 C CA . GLY A 1 103 ? 5.104 -7.811 -5.326 1.00 92.19 103 GLY A CA 1
ATOM 795 C C . GLY A 1 103 ? 4.460 -8.874 -4.446 1.00 92.19 103 GLY A C 1
ATOM 796 O O . GLY A 1 103 ? 3.421 -9.400 -4.815 1.00 92.19 103 GLY A O 1
ATOM 797 N N . ARG A 1 104 ? 4.954 -9.077 -3.215 1.00 92.50 104 ARG A N 1
ATOM 798 C CA . ARG A 1 104 ? 4.344 -10.026 -2.260 1.00 92.50 104 ARG A CA 1
ATOM 799 C C . ARG A 1 104 ? 2.877 -9.749 -1.943 1.00 92.50 104 ARG A C 1
ATOM 801 O O . ARG A 1 104 ? 2.166 -10.653 -1.543 1.00 92.50 104 ARG A O 1
ATOM 808 N N . ARG A 1 105 ? 2.440 -8.490 -2.016 1.00 88.50 105 ARG A N 1
ATOM 809 C CA . ARG A 1 105 ? 1.048 -8.114 -1.728 1.00 88.50 105 ARG A CA 1
ATOM 810 C C . ARG A 1 105 ? 0.145 -8.217 -2.960 1.00 88.50 105 ARG A C 1
ATOM 812 O O . ARG A 1 105 ? -1.069 -8.169 -2.808 1.00 88.50 105 ARG A O 1
ATOM 819 N N . ALA A 1 106 ? 0.748 -8.284 -4.140 1.00 87.44 106 ALA A N 1
ATOM 820 C CA . ALA A 1 106 ? 0.093 -8.488 -5.422 1.00 87.44 106 ALA A CA 1
ATOM 821 C C . ALA A 1 106 ? 0.302 -9.924 -5.945 1.00 87.44 106 ALA A C 1
ATOM 823 O O . ALA A 1 106 ? 0.055 -10.168 -7.119 1.00 87.44 106 ALA A O 1
ATOM 824 N N . ASP A 1 107 ? 0.800 -10.832 -5.096 1.00 89.19 107 ASP A N 1
ATOM 825 C CA . ASP A 1 107 ? 1.127 -12.225 -5.419 1.00 89.19 107 ASP A CA 1
ATOM 826 C C . ASP A 1 107 ? 2.056 -12.392 -6.640 1.00 89.19 107 ASP A C 1
ATOM 828 O O . ASP A 1 107 ? 1.954 -13.341 -7.412 1.00 89.19 107 ASP A O 1
ATOM 832 N N . ILE A 1 108 ? 3.001 -11.459 -6.803 1.00 85.06 108 ILE A N 1
ATOM 833 C CA . ILE A 1 108 ? 4.063 -11.508 -7.816 1.00 85.06 108 ILE A CA 1
ATOM 834 C C . ILE A 1 108 ? 5.279 -12.233 -7.219 1.00 85.06 108 ILE A C 1
ATOM 836 O O . ILE A 1 108 ? 5.834 -11.774 -6.211 1.00 85.06 108 ILE A O 1
ATOM 840 N N . GLY A 1 109 ? 5.665 -13.349 -7.850 1.00 70.06 109 GLY A N 1
ATOM 841 C CA . GLY A 1 109 ? 6.797 -14.212 -7.478 1.00 70.06 109 GLY A CA 1
ATOM 842 C C . GLY A 1 109 ? 8.175 -13.600 -7.687 1.00 70.06 109 GLY A C 1
ATOM 843 O O . GLY A 1 109 ? 8.359 -12.733 -8.564 1.00 70.06 109 GLY A O 1
#

Radius of gyration: 23.33 Å; chains: 1; bounding box: 42×32×66 Å

Organism: NCBI:txid1137993

Secondary structure (DSSP, 8-state):
-HHHHHHHHHHHHHHHHHHHHHHHHHHHHHHHHTT---SSPPPTTEETTEE-HHHHHHHHHHHHHHHTT--HHHHHHHHHHTGGGT--SSSSS--THHHHHHHHHTT--

pLDDT: mean 91.36, std 5.72, range [63.19, 97.19]

Foldseek 3Di:
DVVVVVVVVVVVVVVPVVVVVVVLVVVLVVCVVVVHHSDDADAQQADPVGGDVLSVVLVVLLQVVVVVVDQLQVSQVVLVVVPPSRADPPDRGDHSVRSVVNCVVVVRD